Protein AF-A0A9J8CZW1-F1 (afdb_monomer)

Organism: NCBI:txid630221

Foldseek 3Di:
DDDDDPPQWAFLDPDDDPVTDIDGPPPPPVSNVVSVVSVVLVVVLCCVQPVPCQLPLVVLVVVVVCLVVPPDCPRPVNVVCVVVSPCSVVVVVVCCVADLDQPHPCCVPRPDHSVVSVVSSVVSVVVDDPLCSQLVSVCVVVVNPPPPPPVCSVVVVVVSVVVVD

Nearest PDB structures (foldseek):
  3v92-assembly1_B  TM=9.844E-01  e=1.460E-11  Homo sapiens
  7laf-assembly1_A  TM=9.854E-01  e=3.152E-10  Homo sapiens
  7laf-assembly1_B  TM=9.822E-01  e=3.532E-10  Homo sapiens
  8viy-assembly1_A  TM=9.813E-01  e=4.969E-10  Homo sapiens
  8ghb-assembly1_A  TM=9.556E-01  e=2.665E-08  Homo sapiens

Radius of gyration: 20.12 Å; Cα contacts (8 Å, |Δi|>4): 118; chains: 1; bounding box: 45×28×54 Å

Mean predicted aligned error: 4.44 Å

InterPro domains:
  IPR000907 Lipoxygenase [PTHR11771] (9-164)
  IPR013819 Lipoxygenase, C-terminal [PF00305] (18-163)
  IPR013819 Lipoxygenase, C-terminal [PR00087] (29-46)
  IPR013819 Lipoxygenase, C-terminal [PR00087] (47-64)
  IPR013819 Lipoxygenase, C-terminal [PR00087] (67-87)
  IPR013819 Lipoxygenase, C-terminal [PS51393] (1-165)
  IPR020834 Lipoxygenase, conserved site [PS00081] (74-84)
  IPR036226 Lipoxigenase, C-terminal domain superfamily [SSF48484] (8-164)

Sequence (165 aa):
MSCLPLLYLNQLSQTPGEMSPIFLPRDNKYDWMLAKMWVRSSDFLVHQLVTHLLKTHLLSEVFEMAMYRQLSAVHPVYKLLMPHVRFTIAINAKAREKLISKDGIFSQVSSINGAGMGKLIQNAMKTLTYESLCFPEDIKARGMEDVPKYYYRDDGKMVWKAIHW

Solvent-accessible surface area (backbone atoms only — not comparable to full-atom values): 9764 Å² total; per-residue (Å²): 136,85,88,68,85,90,71,70,65,47,60,88,51,92,65,78,50,92,94,31,57,74,43,33,84,84,49,59,73,65,60,35,49,52,54,50,51,51,53,51,54,53,49,48,52,47,41,53,48,40,60,43,42,41,67,43,54,52,49,46,31,52,53,44,53,50,42,70,74,72,40,54,86,82,37,67,66,36,61,65,47,50,78,80,41,68,62,41,61,60,53,50,53,49,35,53,64,51,31,73,21,89,88,7,58,50,41,74,72,47,99,51,52,67,69,52,51,52,49,51,43,56,56,50,56,76,71,62,49,74,60,68,70,37,68,71,55,37,40,51,77,70,70,50,77,80,56,80,92,47,58,71,58,57,54,47,51,53,54,51,48,72,74,68,113

pLDDT: mean 94.23, std 11.6, range [34.66, 98.81]

Structure (mmCIF, N/CA/C/O backbone):
data_AF-A0A9J8CZW1-F1
#
_entry.id   AF-A0A9J8CZW1-F1
#
loop_
_atom_site.group_PDB
_atom_site.id
_atom_site.type_symbol
_atom_site.label_atom_id
_atom_site.label_alt_id
_atom_site.label_comp_id
_atom_site.label_asym_id
_atom_site.label_entity_id
_atom_site.label_seq_id
_atom_site.pdbx_PDB_ins_code
_atom_site.Cartn_x
_atom_site.Cartn_y
_atom_site.Cartn_z
_atom_site.occupancy
_atom_site.B_iso_or_equiv
_atom_site.auth_seq_id
_atom_site.auth_comp_id
_atom_site.auth_asym_id
_atom_site.auth_atom_id
_atom_site.pdbx_PDB_model_num
ATOM 1 N N . MET A 1 1 ? -10.453 -12.483 -29.586 1.00 34.66 1 MET A N 1
ATOM 2 C CA . MET A 1 1 ? -9.234 -11.688 -29.327 1.00 34.66 1 MET A CA 1
ATOM 3 C C . MET A 1 1 ? -8.803 -11.944 -27.893 1.00 34.66 1 MET A C 1
ATOM 5 O O . MET A 1 1 ? -9.456 -11.481 -26.971 1.00 34.66 1 MET A O 1
ATOM 9 N N . SER A 1 2 ? -7.794 -12.788 -27.698 1.00 36.31 2 SER A N 1
ATOM 10 C CA . SER A 1 2 ? -7.275 -13.162 -26.381 1.00 36.31 2 SER A CA 1
ATOM 11 C C . SER A 1 2 ? -6.356 -12.062 -25.852 1.00 36.31 2 SER A C 1
ATOM 13 O O . SER A 1 2 ? -5.275 -11.851 -26.397 1.00 36.31 2 SER A O 1
ATOM 15 N N . CYS A 1 3 ? -6.784 -11.370 -24.798 1.00 40.03 3 CYS A N 1
ATOM 16 C CA . CYS A 1 3 ? -5.946 -10.444 -24.043 1.00 40.03 3 CYS A CA 1
ATOM 17 C C . CYS A 1 3 ? -4.908 -11.262 -23.249 1.00 40.03 3 CYS A C 1
ATOM 19 O O . CYS A 1 3 ? -5.210 -11.806 -22.187 1.00 40.03 3 CYS A O 1
ATOM 21 N N . LEU A 1 4 ? -3.713 -11.441 -23.817 1.00 38.22 4 LEU A N 1
ATOM 22 C CA . LEU A 1 4 ? -2.528 -11.917 -23.098 1.00 38.22 4 LEU A CA 1
ATOM 23 C C . LEU A 1 4 ? -1.902 -10.722 -22.354 1.00 38.22 4 LEU A C 1
ATOM 25 O O . LEU A 1 4 ? -1.927 -9.610 -22.886 1.00 38.22 4 LEU A O 1
ATOM 29 N N . PRO A 1 5 ? -1.356 -10.906 -21.138 1.00 49.12 5 PRO A N 1
ATOM 30 C CA . PRO A 1 5 ? -0.905 -9.787 -20.325 1.00 49.12 5 PRO A CA 1
ATOM 31 C C . PRO A 1 5 ? 0.281 -9.058 -20.969 1.00 49.12 5 PRO A C 1
ATOM 33 O O . PRO A 1 5 ? 1.279 -9.655 -21.372 1.00 49.12 5 PRO A O 1
ATOM 36 N N . LEU A 1 6 ? 0.119 -7.738 -21.035 1.00 49.56 6 LEU A N 1
ATOM 37 C CA . LEU A 1 6 ? 0.992 -6.704 -21.584 1.00 49.56 6 LEU A CA 1
ATOM 38 C C . LEU A 1 6 ? 2.381 -6.657 -20.915 1.00 49.56 6 LEU A C 1
ATOM 40 O O . LEU A 1 6 ? 2.655 -5.787 -20.099 1.00 49.56 6 LEU A O 1
ATOM 44 N N . LEU A 1 7 ? 3.293 -7.551 -21.288 1.00 57.47 7 LEU A N 1
ATOM 45 C CA . LEU A 1 7 ? 4.738 -7.379 -21.058 1.00 57.47 7 LEU A CA 1
ATOM 46 C C . LEU A 1 7 ? 5.465 -7.377 -22.405 1.00 57.47 7 LEU A C 1
ATOM 48 O O . LEU A 1 7 ? 6.389 -8.150 -22.645 1.00 57.47 7 LEU A O 1
ATOM 52 N N . TYR A 1 8 ? 4.995 -6.532 -23.321 1.00 69.50 8 TYR A N 1
ATOM 53 C CA . TYR A 1 8 ? 5.582 -6.425 -24.656 1.00 69.50 8 TYR A CA 1
ATOM 54 C C . TYR A 1 8 ? 6.784 -5.476 -24.703 1.00 69.50 8 TYR A C 1
ATOM 56 O O . TYR A 1 8 ? 7.586 -5.591 -25.625 1.00 69.50 8 TYR A O 1
ATOM 64 N N . LEU A 1 9 ? 6.932 -4.573 -23.724 1.00 89.38 9 LEU A N 1
ATOM 65 C CA . LEU A 1 9 ? 8.021 -3.598 -23.679 1.00 89.38 9 LEU A CA 1
ATOM 66 C C . LEU A 1 9 ? 8.292 -3.087 -22.255 1.00 89.38 9 LEU A C 1
ATOM 68 O O . LEU A 1 9 ? 7.362 -2.971 -21.462 1.00 89.38 9 LEU A O 1
ATOM 72 N N . ASN A 1 10 ? 9.544 -2.737 -21.955 1.00 90.38 10 ASN A N 1
ATOM 73 C CA . ASN A 1 10 ? 9.952 -2.079 -20.711 1.00 90.38 10 ASN A CA 1
ATOM 74 C C . ASN A 1 10 ? 10.815 -0.848 -21.024 1.00 90.38 10 ASN A C 1
ATOM 76 O O . ASN A 1 10 ? 11.878 -0.986 -21.620 1.00 90.38 10 ASN A O 1
ATOM 80 N N . GLN A 1 11 ? 10.404 0.338 -20.571 1.00 95.12 11 GLN A N 1
ATOM 81 C CA . GLN A 1 11 ? 11.242 1.543 -20.542 1.00 95.12 11 GLN A CA 1
ATOM 82 C C . GLN A 1 11 ? 11.560 1.868 -19.080 1.00 95.12 11 GLN A C 1
ATOM 84 O O . GLN A 1 11 ? 10.648 1.982 -18.262 1.00 95.12 11 GLN A O 1
ATOM 89 N N . LEU A 1 12 ? 12.844 1.973 -18.729 1.00 96.12 12 LEU A N 1
ATOM 90 C CA . LEU A 1 12 ? 13.271 2.045 -17.322 1.00 96.12 12 LEU A CA 1
ATOM 91 C C . LEU A 1 12 ? 13.294 3.471 -16.740 1.00 96.12 12 LEU A C 1
ATOM 93 O O . LEU A 1 12 ? 13.522 3.638 -15.544 1.00 96.12 12 LEU A O 1
ATOM 97 N N . SER A 1 13 ? 13.022 4.490 -17.558 1.00 96.75 13 SER A N 1
ATOM 98 C CA . SER A 1 13 ? 12.869 5.891 -17.151 1.00 96.75 13 SER A CA 1
ATOM 99 C C . SER A 1 13 ? 11.575 6.481 -17.710 1.00 96.75 13 SER A C 1
ATOM 101 O O . SER A 1 13 ? 11.077 6.046 -18.747 1.00 96.75 13 SER A O 1
ATOM 103 N N . GLN A 1 14 ? 11.037 7.502 -17.040 1.00 95.75 14 GLN A N 1
ATOM 104 C CA . GLN A 1 14 ? 9.873 8.252 -17.529 1.00 95.75 14 GLN A CA 1
ATOM 105 C C . GLN A 1 14 ? 10.219 9.148 -18.728 1.00 95.75 14 GLN A C 1
ATOM 107 O O . GLN A 1 14 ? 9.362 9.389 -19.573 1.00 95.75 14 GLN A O 1
ATOM 112 N N . THR A 1 15 ? 11.466 9.620 -18.823 1.00 96.88 15 THR A N 1
ATOM 113 C CA . THR A 1 15 ? 11.918 10.478 -19.925 1.00 96.88 15 THR A CA 1
ATOM 114 C C . THR A 1 15 ? 12.550 9.617 -21.022 1.00 96.88 15 THR A C 1
ATOM 116 O O . THR A 1 15 ? 13.595 9.011 -20.765 1.00 96.88 15 THR A O 1
ATOM 119 N N . PRO A 1 16 ? 11.952 9.540 -22.226 1.00 95.56 16 PRO A N 1
ATOM 120 C CA . PRO A 1 16 ? 12.524 8.787 -23.337 1.00 95.56 16 PRO A CA 1
ATOM 121 C C . PRO A 1 16 ? 13.803 9.458 -23.855 1.00 95.56 16 PRO A C 1
ATOM 123 O O . PRO A 1 16 ? 13.972 10.673 -23.750 1.00 95.56 16 PRO A O 1
ATOM 126 N N . GLY A 1 17 ? 14.698 8.669 -24.444 1.00 93.94 17 GLY A N 1
ATOM 127 C CA . GLY A 1 17 ? 15.933 9.161 -25.053 1.00 93.94 17 GLY A CA 1
ATOM 128 C C . GLY A 1 17 ? 16.943 8.041 -25.272 1.00 93.94 17 GLY A C 1
ATOM 129 O O . GLY A 1 17 ? 16.707 6.905 -24.866 1.00 93.94 17 GLY A O 1
ATOM 130 N N . GLU A 1 18 ? 18.087 8.367 -25.874 1.00 93.56 18 GLU A N 1
ATOM 131 C CA . GLU A 1 18 ? 19.145 7.388 -26.182 1.00 93.56 18 GLU A CA 1
ATOM 132 C C . GLU A 1 18 ? 19.632 6.625 -24.937 1.00 93.56 18 GLU A C 1
ATOM 134 O O . GLU A 1 18 ? 19.910 5.432 -25.005 1.00 93.56 18 GLU A O 1
ATOM 139 N N . MET A 1 19 ? 19.641 7.286 -23.774 1.00 94.62 19 MET A N 1
ATOM 140 C CA . MET A 1 19 ? 20.028 6.695 -22.484 1.00 94.62 19 MET A CA 1
ATOM 141 C C . MET A 1 19 ? 18.896 5.924 -21.775 1.00 94.62 19 MET A C 1
ATOM 143 O O . MET A 1 19 ? 19.106 5.391 -20.688 1.00 94.62 19 MET A O 1
ATOM 147 N N . SER A 1 20 ? 17.693 5.872 -22.352 1.00 95.88 20 SER A N 1
ATOM 148 C CA . SER A 1 20 ? 16.544 5.124 -21.826 1.00 95.88 20 SER A CA 1
ATOM 149 C C . SER A 1 20 ? 15.891 4.302 -22.944 1.00 95.88 20 SER A C 1
ATOM 151 O O . SER A 1 20 ? 14.754 4.597 -23.337 1.00 95.88 20 SER A O 1
ATOM 153 N N . PRO A 1 21 ? 16.585 3.272 -23.461 1.00 95.38 21 PRO A N 1
ATOM 154 C CA . PRO A 1 21 ? 16.042 2.422 -24.508 1.00 95.38 21 PRO A CA 1
ATOM 155 C C . PRO A 1 21 ? 14.790 1.672 -24.037 1.00 95.38 21 PRO A C 1
ATOM 157 O O . PRO A 1 21 ? 14.574 1.433 -22.843 1.00 95.38 21 PRO A O 1
ATOM 160 N N . ILE A 1 22 ? 13.968 1.282 -25.009 1.00 96.19 22 ILE A N 1
ATOM 161 C CA . ILE A 1 22 ? 12.825 0.398 -24.798 1.00 96.19 22 ILE A CA 1
ATOM 162 C C . ILE A 1 22 ? 13.307 -1.038 -24.991 1.00 96.19 22 ILE A C 1
ATOM 164 O O . ILE A 1 22 ? 13.646 -1.431 -26.104 1.00 96.19 22 ILE A O 1
ATOM 168 N N . PHE A 1 23 ? 13.303 -1.815 -23.912 1.00 96.00 23 PHE A N 1
ATOM 169 C CA . PHE A 1 23 ? 13.667 -3.227 -23.926 1.00 96.00 23 PHE A CA 1
ATOM 170 C C . PHE A 1 23 ? 12.476 -4.086 -24.345 1.00 96.00 23 PHE A C 1
ATOM 172 O O . PHE A 1 23 ? 11.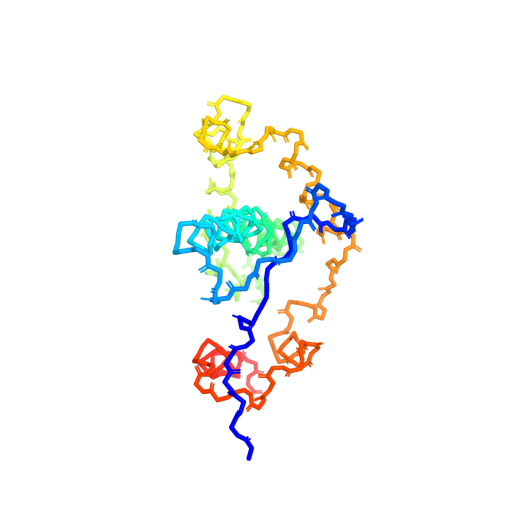361 -3.903 -23.847 1.00 96.00 23 PHE A O 1
ATOM 179 N N . LEU A 1 24 ? 12.719 -5.058 -25.217 1.00 95.62 24 LEU A N 1
ATOM 180 C CA . LEU A 1 24 ? 11.726 -5.966 -25.777 1.00 95.62 24 LEU A CA 1
ATOM 181 C C . LEU A 1 24 ? 12.069 -7.429 -25.446 1.00 95.62 24 LEU A C 1
ATOM 183 O O . LEU A 1 24 ? 13.241 -7.783 -25.327 1.00 95.62 24 LEU A O 1
ATOM 187 N N . PRO A 1 25 ? 11.075 -8.339 -25.398 1.00 95.12 25 PRO A N 1
ATOM 188 C CA . PRO A 1 25 ? 11.320 -9.769 -25.178 1.00 95.12 25 PRO A CA 1
ATOM 189 C C . PRO A 1 25 ? 12.245 -10.444 -26.202 1.00 95.12 25 PRO A C 1
ATOM 191 O O . PRO A 1 25 ? 12.742 -11.536 -25.939 1.00 95.12 25 PRO A O 1
ATOM 194 N N . ARG A 1 26 ? 12.424 -9.822 -27.374 1.00 93.81 26 ARG A N 1
ATOM 195 C CA . ARG A 1 26 ? 13.270 -10.304 -28.476 1.00 93.81 26 ARG A CA 1
ATOM 196 C C . ARG A 1 26 ? 14.728 -9.841 -28.392 1.00 93.81 26 ARG A C 1
ATOM 198 O O . ARG A 1 26 ? 15.526 -10.279 -29.215 1.00 93.81 26 ARG A O 1
ATOM 205 N N . ASP A 1 27 ? 15.048 -8.943 -27.464 1.00 95.00 27 ASP A N 1
ATOM 206 C CA . ASP A 1 27 ? 16.412 -8.452 -27.278 1.00 95.00 27 ASP A CA 1
ATOM 207 C C . ASP A 1 27 ? 17.299 -9.548 -26.669 1.00 95.00 27 ASP A C 1
ATOM 209 O O . ASP A 1 27 ? 16.855 -10.672 -26.403 1.00 95.00 27 ASP A O 1
ATOM 213 N N . ASN A 1 28 ? 18.577 -9.232 -26.436 1.00 96.94 28 ASN A N 1
ATOM 214 C CA . ASN A 1 28 ? 19.482 -10.153 -25.764 1.00 96.94 28 ASN A CA 1
ATOM 215 C C . ASN A 1 28 ? 18.854 -10.671 -24.456 1.00 96.94 28 ASN A C 1
ATOM 217 O O . ASN A 1 28 ? 18.275 -9.914 -23.673 1.00 96.94 28 ASN A O 1
ATOM 221 N N . LYS A 1 29 ? 19.006 -11.979 -24.205 1.00 96.44 29 LYS A N 1
ATOM 222 C CA . LYS A 1 29 ? 18.454 -12.665 -23.028 1.00 96.44 29 LYS A CA 1
ATOM 223 C C . LYS A 1 29 ? 18.721 -11.907 -21.724 1.00 96.44 29 LYS A C 1
ATOM 225 O O . LYS A 1 29 ? 17.828 -11.829 -20.880 1.00 96.44 29 LYS A O 1
ATOM 230 N N . TYR A 1 30 ? 19.936 -11.393 -21.543 1.00 97.56 30 TYR A N 1
ATOM 231 C CA . TYR A 1 30 ? 20.340 -10.716 -20.316 1.00 97.56 30 TYR A CA 1
ATOM 232 C C . TYR A 1 30 ? 19.824 -9.280 -20.236 1.00 97.56 30 TYR A C 1
ATOM 234 O O . TYR A 1 30 ? 19.416 -8.874 -19.150 1.00 97.56 30 TYR A O 1
ATOM 242 N N . ASP A 1 31 ? 19.722 -8.568 -21.360 1.00 96.50 31 ASP A N 1
ATOM 243 C CA . ASP A 1 31 ? 19.127 -7.226 -21.407 1.00 96.50 31 ASP A CA 1
ATOM 244 C C . ASP A 1 31 ? 17.647 -7.279 -21.012 1.00 96.50 31 ASP A C 1
ATOM 246 O O . ASP A 1 31 ? 17.202 -6.567 -20.108 1.00 96.50 31 ASP A O 1
ATOM 250 N N . TRP A 1 32 ? 16.888 -8.210 -21.601 1.00 96.19 32 TRP A N 1
ATOM 251 C CA . TRP A 1 32 ? 15.480 -8.400 -21.249 1.00 96.19 32 TRP A CA 1
ATOM 252 C C . TRP A 1 32 ? 15.293 -8.871 -19.802 1.00 96.19 32 TRP A C 1
ATOM 254 O O . TRP A 1 32 ? 14.364 -8.449 -19.104 1.00 96.19 32 TRP A O 1
ATOM 264 N N . MET A 1 33 ? 16.168 -9.760 -19.324 1.00 96.81 33 MET A N 1
ATOM 265 C CA . MET A 1 33 ? 16.129 -10.224 -17.939 1.00 96.81 33 MET A CA 1
ATOM 266 C C . MET A 1 33 ? 16.384 -9.074 -16.961 1.00 96.81 33 MET A C 1
ATOM 268 O O . MET A 1 33 ? 15.604 -8.904 -16.023 1.00 96.81 33 MET A O 1
ATOM 272 N N . LEU A 1 34 ? 17.413 -8.264 -17.207 1.00 97.25 34 LEU A N 1
ATOM 273 C CA . LEU A 1 34 ? 17.759 -7.121 -16.372 1.00 97.25 34 LEU A CA 1
ATOM 274 C C . LEU A 1 34 ? 16.643 -6.070 -16.370 1.00 97.25 34 LEU A C 1
ATOM 276 O O . LEU A 1 34 ? 16.253 -5.604 -15.300 1.00 97.25 34 LEU A O 1
ATOM 280 N N . ALA A 1 35 ? 16.057 -5.760 -17.530 1.00 96.94 35 ALA A N 1
ATOM 281 C CA . ALA A 1 35 ? 14.930 -4.832 -17.622 1.00 96.94 35 ALA A CA 1
ATOM 282 C C . ALA A 1 35 ? 13.742 -5.280 -16.754 1.00 96.94 35 ALA A C 1
ATOM 284 O O . ALA A 1 35 ? 13.183 -4.488 -15.993 1.00 96.94 35 ALA A O 1
ATOM 285 N N . LYS A 1 36 ? 13.394 -6.573 -16.781 1.00 96.75 36 LYS A N 1
ATOM 286 C CA . LYS A 1 36 ? 12.353 -7.123 -15.899 1.00 96.75 36 LYS A CA 1
ATOM 287 C C . LYS A 1 36 ? 12.737 -7.054 -14.421 1.00 96.75 36 LYS A C 1
ATOM 289 O O . LYS A 1 36 ? 11.872 -6.763 -13.599 1.00 96.75 36 LYS A O 1
ATOM 294 N N . MET A 1 37 ? 13.997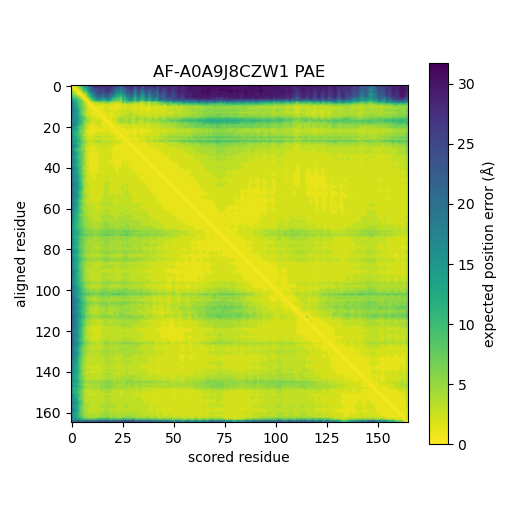 -7.313 -14.064 1.00 97.62 37 MET A N 1
ATOM 295 C CA . MET A 1 37 ? 14.463 -7.207 -12.673 1.00 97.62 37 MET A CA 1
ATOM 296 C C . MET A 1 37 ? 14.305 -5.782 -12.134 1.00 97.62 37 MET A C 1
ATOM 298 O O . MET A 1 37 ? 13.852 -5.614 -11.003 1.00 97.62 37 MET A O 1
ATOM 302 N N . TRP A 1 38 ? 14.578 -4.764 -12.952 1.00 97.44 38 TRP A N 1
ATOM 303 C CA . TRP A 1 38 ? 14.322 -3.368 -12.592 1.00 97.44 38 TRP A CA 1
ATOM 304 C C . TRP A 1 38 ? 12.837 -3.078 -12.368 1.00 97.44 38 TRP A C 1
ATOM 306 O O . TRP A 1 38 ? 12.488 -2.473 -11.357 1.00 97.44 38 TRP A O 1
ATOM 316 N N . VAL A 1 39 ? 11.948 -3.574 -13.235 1.00 97.25 39 VAL A N 1
ATOM 317 C CA . VAL A 1 39 ? 10.493 -3.448 -13.029 1.00 97.25 39 VAL A CA 1
ATOM 318 C C . VAL A 1 39 ? 10.061 -4.114 -11.718 1.00 97.25 39 VAL A C 1
ATOM 320 O O . VAL A 1 39 ? 9.296 -3.526 -10.956 1.00 97.25 39 VAL A O 1
ATOM 323 N N . ARG A 1 40 ? 10.582 -5.309 -11.403 1.00 97.62 40 ARG A N 1
ATOM 324 C CA . ARG A 1 40 ? 10.290 -6.001 -10.133 1.00 97.62 40 ARG A CA 1
ATOM 325 C C . ARG A 1 40 ? 10.845 -5.261 -8.913 1.00 97.62 40 ARG A C 1
ATOM 327 O O . ARG A 1 40 ? 10.183 -5.243 -7.881 1.00 97.62 40 ARG A O 1
ATOM 334 N N . SER A 1 41 ? 12.020 -4.644 -9.026 1.00 97.56 41 SER A N 1
ATOM 335 C CA . SER A 1 41 ? 12.606 -3.808 -7.970 1.00 97.56 41 SER A CA 1
ATOM 336 C C . SER A 1 41 ? 11.730 -2.582 -7.678 1.00 97.56 41 SER A C 1
ATOM 338 O O . SER A 1 41 ? 11.405 -2.304 -6.525 1.00 97.56 41 SER A O 1
ATOM 340 N N . SER A 1 42 ? 11.251 -1.902 -8.723 1.00 97.50 42 SER A N 1
ATOM 341 C CA . SER A 1 42 ? 10.325 -0.771 -8.590 1.00 97.50 42 SER A CA 1
ATOM 342 C C . SER A 1 42 ? 8.974 -1.183 -7.994 1.00 97.50 42 SER A C 1
ATOM 344 O O . SER A 1 42 ? 8.475 -0.516 -7.088 1.00 97.50 42 SER A O 1
ATOM 346 N N . ASP A 1 43 ? 8.403 -2.304 -8.450 1.00 98.25 43 ASP A N 1
ATOM 347 C CA . ASP A 1 43 ? 7.170 -2.878 -7.890 1.00 98.25 43 ASP A CA 1
ATOM 348 C C . ASP A 1 43 ? 7.326 -3.199 -6.398 1.00 98.25 43 ASP A C 1
ATOM 350 O O . ASP A 1 43 ? 6.448 -2.876 -5.604 1.00 98.25 43 ASP A O 1
ATOM 354 N N . PHE A 1 44 ? 8.474 -3.746 -5.986 1.00 97.94 44 PHE A N 1
ATOM 355 C CA . PHE A 1 44 ? 8.762 -4.021 -4.578 1.00 97.94 44 PHE A CA 1
ATOM 356 C C . PHE A 1 44 ? 8.721 -2.754 -3.711 1.00 97.94 44 PHE A C 1
ATOM 358 O O . PHE A 1 44 ? 8.133 -2.777 -2.628 1.00 97.94 44 PHE A O 1
ATOM 365 N N . LEU A 1 45 ? 9.293 -1.640 -4.179 1.00 98.00 45 LEU A N 1
ATOM 366 C CA . LEU A 1 45 ? 9.271 -0.375 -3.437 1.00 98.00 45 LEU A CA 1
ATOM 367 C C . LEU A 1 45 ? 7.847 0.165 -3.265 1.00 98.00 45 LEU A C 1
ATOM 369 O O . LEU A 1 45 ? 7.462 0.545 -2.156 1.00 98.00 45 LEU A O 1
ATOM 373 N N . VAL A 1 46 ? 7.051 0.165 -4.339 1.00 98.31 46 VAL A N 1
ATOM 374 C CA . VAL A 1 46 ? 5.645 0.601 -4.293 1.00 98.31 46 VAL A CA 1
ATOM 375 C C . VAL A 1 46 ? 4.827 -0.331 -3.403 1.00 98.31 46 VAL A C 1
ATOM 377 O O . VAL A 1 46 ? 4.079 0.140 -2.546 1.00 98.31 46 VAL A O 1
ATOM 380 N N . HIS A 1 47 ? 5.011 -1.642 -3.542 1.00 98.50 47 HIS A N 1
ATOM 381 C CA . HIS A 1 47 ? 4.348 -2.637 -2.714 1.00 98.50 47 HIS A CA 1
ATOM 382 C C . HIS A 1 47 ? 4.624 -2.397 -1.228 1.00 98.50 47 HIS A C 1
ATOM 384 O O . HIS A 1 47 ? 3.685 -2.262 -0.451 1.00 98.50 47 HIS A O 1
ATOM 390 N N . GLN A 1 48 ? 5.894 -2.322 -0.820 1.00 98.19 48 GLN A N 1
ATOM 391 C CA . GLN A 1 48 ? 6.245 -2.234 0.598 1.00 98.19 48 GLN A CA 1
ATOM 392 C C . GLN A 1 48 ? 5.804 -0.913 1.231 1.00 98.19 48 GLN A C 1
ATOM 394 O O . GLN A 1 48 ? 5.263 -0.915 2.335 1.00 98.19 48 GLN A O 1
ATOM 399 N N . LEU A 1 49 ? 6.009 0.212 0.544 1.00 98.06 49 LEU A N 1
ATOM 400 C CA . LEU A 1 49 ? 5.811 1.532 1.145 1.00 98.06 49 LEU A CA 1
ATOM 401 C C . LEU A 1 49 ? 4.403 2.088 0.931 1.00 98.06 49 LEU A C 1
ATOM 403 O O . LEU A 1 49 ? 3.880 2.775 1.807 1.00 98.06 49 LEU A O 1
ATOM 407 N N . VAL A 1 50 ? 3.778 1.798 -0.211 1.00 98.44 50 VAL A N 1
ATOM 408 C CA . VAL A 1 50 ? 2.459 2.338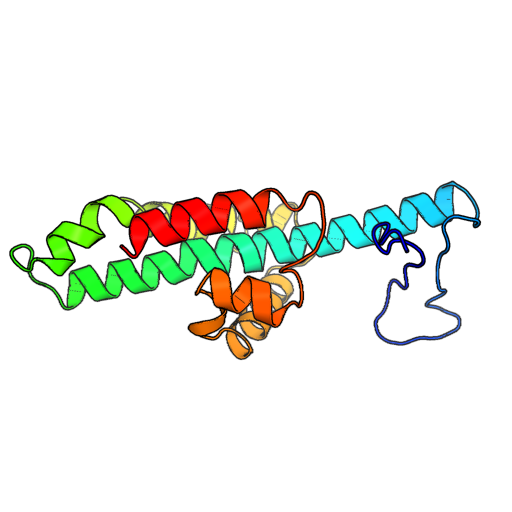 -0.560 1.00 98.44 50 VAL A CA 1
ATOM 409 C C . VAL A 1 50 ? 1.372 1.302 -0.315 1.00 98.44 50 VAL A C 1
ATOM 411 O O . VAL A 1 50 ? 0.482 1.539 0.496 1.00 98.44 50 VAL A O 1
ATOM 414 N N . THR A 1 51 ? 1.432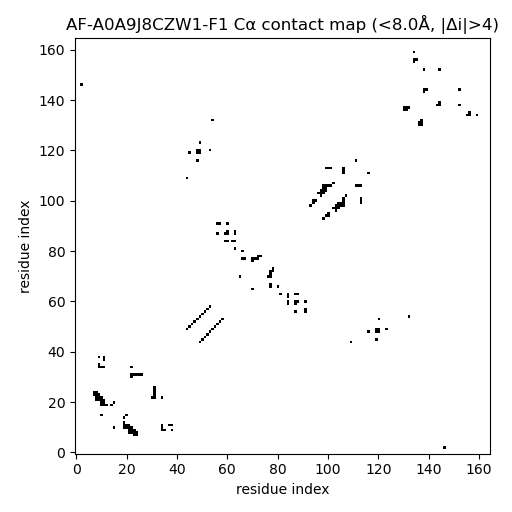 0.156 -0.993 1.00 98.50 51 THR A N 1
ATOM 415 C CA . THR A 1 51 ? 0.361 -0.853 -0.928 1.00 98.50 51 THR A CA 1
ATOM 416 C C . THR A 1 51 ? 0.251 -1.485 0.457 1.00 98.50 51 THR A C 1
ATOM 418 O O . THR A 1 51 ? -0.852 -1.668 0.958 1.00 98.50 51 THR A O 1
ATOM 421 N N . HIS A 1 52 ? 1.386 -1.791 1.080 1.00 98.62 52 HIS A N 1
ATOM 422 C CA . HIS A 1 52 ? 1.470 -2.426 2.388 1.00 98.62 52 HIS A CA 1
ATOM 423 C C . HIS A 1 52 ? 1.500 -1.375 3.504 1.00 98.62 52 HIS A C 1
ATOM 425 O O . HIS A 1 52 ? 0.498 -1.165 4.179 1.00 98.62 52 HIS A O 1
ATOM 431 N N . LEU A 1 53 ? 2.609 -0.650 3.685 1.00 98.44 53 LEU A N 1
ATOM 432 C CA . LEU A 1 53 ? 2.749 0.261 4.824 1.00 98.44 53 LEU A CA 1
ATOM 433 C C . LEU A 1 53 ? 1.676 1.362 4.847 1.00 98.44 53 LEU A C 1
ATOM 435 O O . LEU A 1 53 ? 0.975 1.515 5.844 1.00 98.44 53 LEU A O 1
ATOM 439 N N . LEU A 1 54 ? 1.535 2.146 3.776 1.00 98.56 54 LEU A N 1
ATOM 440 C CA . LEU A 1 54 ? 0.597 3.267 3.791 1.00 98.56 54 LEU A CA 1
ATOM 441 C C . LEU A 1 54 ? -0.867 2.802 3.788 1.00 98.56 54 LEU A C 1
ATOM 443 O O . LEU A 1 54 ? -1.625 3.164 4.687 1.00 98.56 54 LEU A O 1
ATOM 447 N N . LYS A 1 55 ? -1.268 2.031 2.769 1.00 98.44 55 LYS A N 1
ATOM 448 C CA . LYS A 1 55 ? -2.681 1.730 2.503 1.00 98.44 55 LYS A CA 1
ATOM 449 C C . LYS A 1 55 ? -3.307 0.729 3.475 1.00 98.44 55 LYS A C 1
ATOM 451 O O . LYS A 1 55 ? -4.529 0.728 3.588 1.00 98.44 55 LYS A O 1
ATOM 456 N N . THR A 1 56 ? -2.522 -0.083 4.189 1.00 98.62 56 THR A N 1
ATOM 457 C CA . THR A 1 56 ? -3.065 -0.974 5.229 1.00 98.62 56 THR A CA 1
ATOM 458 C C . THR A 1 56 ? -2.672 -0.506 6.623 1.00 98.62 56 THR A C 1
ATOM 460 O O . THR A 1 56 ? -3.545 -0.087 7.380 1.00 98.62 56 THR A O 1
ATOM 463 N N . HIS A 1 57 ? -1.382 -0.506 6.962 1.00 98.75 57 HIS A N 1
ATOM 464 C CA . HIS A 1 57 ? -0.920 -0.239 8.325 1.00 98.75 57 HIS A CA 1
ATOM 465 C C . HIS A 1 57 ? -1.270 1.170 8.806 1.00 98.75 57 HIS A C 1
ATOM 467 O O . HIS A 1 57 ? -1.945 1.321 9.826 1.00 98.75 57 HIS A O 1
ATOM 473 N N . LEU A 1 58 ? -0.811 2.204 8.097 1.00 98.62 58 LEU A N 1
ATOM 474 C CA . LEU A 1 58 ? -0.957 3.585 8.563 1.00 98.62 58 LEU A CA 1
ATOM 475 C C . LEU A 1 58 ? -2.418 4.047 8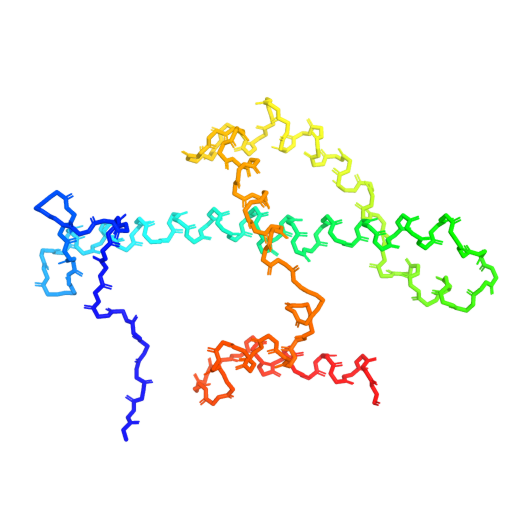.530 1.00 98.62 58 LEU A C 1
ATOM 477 O O . LEU A 1 58 ? -2.866 4.700 9.469 1.00 98.62 58 LEU A O 1
ATOM 481 N N . LEU A 1 59 ? -3.186 3.674 7.502 1.00 98.44 59 LEU A N 1
ATOM 482 C CA . LEU A 1 59 ? -4.616 3.999 7.453 1.00 98.44 59 LEU A CA 1
ATOM 483 C C . LEU A 1 59 ? -5.427 3.265 8.528 1.00 98.44 59 LEU A C 1
ATOM 485 O O . LEU A 1 59 ? -6.281 3.884 9.160 1.00 98.44 59 LEU A O 1
ATOM 489 N N . SER A 1 60 ? -5.134 1.990 8.801 1.00 98.75 60 SER A N 1
ATOM 490 C CA . SER A 1 60 ? -5.809 1.260 9.887 1.00 98.75 60 SER A CA 1
ATOM 491 C C . SER A 1 60 ? -5.522 1.885 11.255 1.00 98.75 60 SER A C 1
ATOM 493 O O . SER A 1 60 ? -6.421 1.974 12.086 1.00 98.75 60 SER A O 1
ATOM 495 N N . GLU A 1 61 ? -4.304 2.391 11.477 1.00 98.81 61 GLU A N 1
ATOM 496 C CA . GLU A 1 61 ? -3.950 3.125 12.699 1.00 98.81 61 GLU A CA 1
ATOM 497 C C . GLU A 1 61 ? -4.716 4.449 12.824 1.00 98.81 61 GLU A C 1
ATOM 499 O O . GLU A 1 61 ? -5.130 4.808 13.925 1.00 98.81 61 GLU A O 1
ATOM 504 N N . VAL A 1 62 ? -4.977 5.156 11.716 1.00 98.62 62 VAL A N 1
ATOM 505 C CA . VAL A 1 62 ? -5.842 6.351 11.728 1.00 98.62 62 VAL A CA 1
ATOM 506 C C . VAL A 1 62 ? -7.255 5.995 12.199 1.00 98.62 62 VAL A C 1
ATOM 508 O O . VAL A 1 62 ? -7.793 6.680 13.073 1.00 98.62 62 VAL A O 1
ATOM 511 N N . PHE A 1 63 ? -7.843 4.913 11.675 1.00 98.62 63 PHE A N 1
ATOM 512 C CA . PHE A 1 63 ? -9.166 4.450 12.108 1.00 98.62 63 PHE A CA 1
ATOM 513 C C . PHE A 1 63 ? -9.174 4.004 13.575 1.00 98.62 63 PHE A C 1
ATOM 515 O O . PHE A 1 63 ? -10.079 4.385 14.318 1.00 98.62 63 PHE A O 1
ATOM 522 N N . GLU A 1 64 ? -8.156 3.261 14.019 1.00 98.62 64 GLU A N 1
ATOM 523 C CA . GLU A 1 64 ? -8.010 2.832 15.416 1.00 98.62 64 GLU A CA 1
ATOM 524 C C . GLU A 1 64 ? -7.922 4.035 16.369 1.00 98.62 64 GLU A C 1
ATOM 526 O O . GLU A 1 64 ? -8.645 4.103 17.365 1.00 98.62 64 GLU A O 1
ATOM 531 N N . MET A 1 65 ? -7.087 5.025 16.042 1.00 98.69 65 MET A N 1
ATOM 532 C CA . MET A 1 65 ? -6.920 6.239 16.843 1.00 98.69 65 MET A CA 1
ATOM 533 C C . MET A 1 65 ? -8.209 7.061 16.917 1.00 98.69 65 MET A C 1
ATOM 535 O O . MET A 1 65 ? -8.564 7.549 17.993 1.00 98.69 65 MET A O 1
ATOM 539 N N . ALA A 1 66 ? -8.925 7.217 15.801 1.00 98.75 66 ALA A N 1
ATOM 540 C CA . ALA A 1 66 ? -10.213 7.906 15.782 1.00 98.75 66 ALA A CA 1
ATOM 541 C C . ALA A 1 66 ? -11.253 7.165 16.638 1.00 98.75 66 ALA A C 1
ATOM 543 O O . ALA A 1 66 ? -11.912 7.787 17.473 1.00 98.75 66 ALA A O 1
ATOM 544 N N . MET A 1 67 ? -11.340 5.839 16.494 1.00 98.62 67 MET A N 1
ATOM 545 C CA . MET A 1 67 ? -12.232 4.985 17.278 1.00 98.62 67 MET A CA 1
ATOM 546 C C . MET A 1 67 ? -11.970 5.136 18.783 1.00 98.62 67 MET A C 1
ATOM 548 O O . MET A 1 67 ? -12.902 5.450 19.519 1.00 98.62 67 MET A O 1
ATOM 552 N N . TYR A 1 68 ? -10.723 4.985 19.248 1.00 98.50 68 TYR A N 1
ATOM 553 C CA . TYR A 1 68 ? -10.392 5.110 20.676 1.00 98.50 68 TYR A CA 1
ATOM 554 C C . TYR A 1 68 ? -10.662 6.502 21.250 1.00 98.50 68 TYR A C 1
ATOM 556 O O . TYR A 1 68 ? -11.004 6.628 22.423 1.00 98.50 68 TYR A O 1
ATOM 564 N N . ARG A 1 69 ? -10.469 7.557 20.452 1.00 98.62 69 ARG A N 1
ATOM 565 C CA . ARG A 1 69 ? -10.584 8.941 20.930 1.00 98.62 69 ARG A CA 1
ATOM 566 C C . ARG A 1 69 ?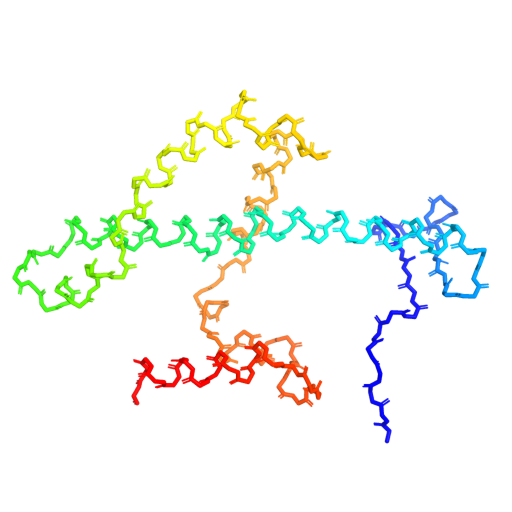 -12.013 9.468 20.922 1.00 98.62 69 ARG A C 1
ATOM 568 O O . ARG A 1 69 ? -12.285 10.404 21.664 1.00 98.62 69 ARG A O 1
ATOM 575 N N . GLN A 1 70 ? -12.875 8.944 20.052 1.00 98.75 70 GLN A N 1
ATOM 576 C CA . GLN A 1 70 ? -14.194 9.529 19.785 1.00 98.75 70 GLN A CA 1
ATOM 577 C C . GLN A 1 70 ? -15.364 8.603 20.131 1.00 98.75 70 GLN A C 1
ATOM 579 O O . GLN A 1 70 ? -16.490 9.079 20.244 1.00 98.75 70 GLN A O 1
ATOM 584 N N . LEU A 1 71 ? -15.133 7.301 20.320 1.00 98.62 71 LEU A N 1
ATOM 585 C CA . LEU A 1 71 ? -16.190 6.337 20.619 1.00 98.62 71 LEU A CA 1
ATOM 586 C C . LEU A 1 71 ? -15.968 5.713 21.997 1.00 98.62 71 LEU A C 1
ATOM 588 O O . LEU A 1 71 ? -14.911 5.157 22.285 1.00 98.62 71 LEU A O 1
ATOM 592 N N . SER A 1 72 ? -16.987 5.774 22.854 1.00 98.38 72 SER A N 1
ATOM 593 C CA . SER A 1 72 ? -16.955 5.090 24.149 1.00 98.38 72 SER A CA 1
ATOM 594 C C . SER A 1 72 ? -17.005 3.568 23.970 1.00 98.38 72 SER A C 1
ATOM 596 O O . SER A 1 72 ? -17.574 3.060 23.004 1.00 98.38 72 SER A O 1
ATOM 598 N N . ALA A 1 73 ? -16.487 2.810 24.942 1.00 98.19 73 ALA A N 1
ATOM 599 C CA . ALA A 1 73 ? -16.447 1.342 24.874 1.00 98.19 73 ALA A CA 1
ATOM 600 C C . ALA A 1 73 ? -17.837 0.662 24.803 1.00 98.19 73 ALA A C 1
ATOM 602 O O . ALA A 1 73 ? -17.965 -0.519 24.451 1.00 98.19 73 ALA A O 1
ATOM 603 N N . VAL A 1 74 ? -18.897 1.396 25.156 1.00 98.50 74 VAL A N 1
ATOM 604 C CA . VAL A 1 74 ? -20.289 0.941 25.036 1.00 98.50 74 VAL A CA 1
ATOM 605 C C . VAL A 1 74 ? -20.880 1.208 23.651 1.00 98.50 74 VAL A C 1
ATOM 607 O O . VAL A 1 74 ? -21.852 0.550 23.291 1.00 98.50 74 VAL A O 1
ATOM 610 N N . HIS A 1 75 ? -20.291 2.112 22.862 1.00 98.69 75 HIS A N 1
ATOM 611 C CA . HIS A 1 75 ? -20.786 2.469 21.537 1.00 98.69 75 HIS A CA 1
ATOM 612 C C . HIS A 1 75 ? -20.753 1.251 20.592 1.00 98.69 75 HIS A C 1
ATOM 614 O O . HIS A 1 75 ? -19.731 0.561 20.520 1.00 98.69 75 HIS A O 1
ATOM 620 N N . PRO A 1 76 ? -21.821 0.974 19.821 1.00 98.56 76 PRO A N 1
ATOM 621 C CA . PRO A 1 76 ? -21.887 -0.216 18.968 1.00 98.56 76 PRO A CA 1
ATOM 622 C C . PRO A 1 76 ? -20.772 -0.256 17.912 1.00 98.56 76 PRO A C 1
ATOM 624 O O . PRO A 1 76 ? -20.153 -1.298 17.721 1.00 98.56 76 PRO A O 1
ATOM 627 N N . VAL A 1 77 ? -20.436 0.885 17.297 1.00 98.50 77 VAL A N 1
ATOM 628 C CA . VAL A 1 77 ? -19.327 0.972 16.322 1.00 98.50 77 VAL A CA 1
ATOM 629 C C . VAL A 1 77 ? -17.969 0.667 16.964 1.00 98.50 77 VAL A C 1
ATOM 631 O O . VAL A 1 77 ? -17.137 0.029 16.331 1.00 98.50 77 VAL A O 1
ATOM 634 N N . TYR A 1 78 ? -17.750 1.041 18.232 1.00 98.69 78 TYR A N 1
ATOM 635 C CA . TYR A 1 78 ? -16.527 0.655 18.944 1.00 98.69 78 TYR A CA 1
ATOM 636 C C . TYR A 1 78 ? -16.451 -0.870 19.057 1.00 98.69 78 TYR A C 1
ATOM 638 O O . TYR A 1 78 ? -15.466 -1.478 18.655 1.00 98.69 78 TYR A O 1
ATOM 646 N N . LYS A 1 79 ? -17.527 -1.510 19.533 1.00 98.56 79 LYS A N 1
ATOM 647 C CA . LYS A 1 79 ? -17.587 -2.973 19.684 1.00 98.56 79 LYS A CA 1
ATOM 648 C C . LYS A 1 79 ? -17.374 -3.707 18.357 1.00 98.56 79 LYS A C 1
ATOM 650 O O . LYS A 1 79 ? -16.699 -4.731 18.349 1.00 98.56 79 LYS A O 1
ATOM 655 N N . LEU A 1 80 ? -17.924 -3.168 17.267 1.00 98.44 80 LEU A N 1
ATOM 656 C CA . LEU A 1 80 ? -17.751 -3.703 15.920 1.00 98.44 80 LEU A CA 1
ATOM 657 C C . LEU A 1 80 ? -16.297 -3.601 15.443 1.00 98.44 80 LEU A C 1
ATOM 659 O O . LEU A 1 80 ? -15.752 -4.588 14.970 1.00 98.44 80 LEU A O 1
ATOM 663 N N . LEU A 1 81 ? -15.664 -2.431 15.567 1.00 98.44 81 LEU A N 1
ATOM 664 C CA . LEU A 1 81 ? -14.344 -2.170 14.981 1.00 98.44 81 LEU A CA 1
ATOM 665 C C . LEU A 1 81 ? -13.177 -2.727 15.804 1.00 98.44 81 LEU A C 1
ATOM 667 O O . LEU A 1 81 ? -12.162 -3.117 15.230 1.00 98.44 81 LEU A O 1
ATOM 671 N N . MET A 1 82 ? -13.313 -2.807 17.128 1.00 98.00 82 MET A N 1
ATOM 672 C CA . MET A 1 82 ? -12.265 -3.279 18.042 1.00 98.00 82 MET A CA 1
ATOM 673 C C . MET A 1 82 ? -11.537 -4.568 17.617 1.00 98.00 82 MET A C 1
ATOM 675 O O . MET A 1 82 ? -10.302 -4.573 17.638 1.00 98.00 82 MET A O 1
ATOM 679 N N . PRO A 1 83 ? -12.220 -5.665 17.231 1.00 98.19 83 PRO A N 1
ATOM 680 C CA . PRO A 1 83 ? -11.526 -6.876 16.793 1.00 98.19 83 PRO A CA 1
ATOM 681 C C . PRO A 1 83 ? -10.716 -6.689 15.499 1.00 98.19 83 PRO A C 1
ATOM 683 O O . PRO A 1 83 ? -9.750 -7.421 15.300 1.00 98.19 83 PRO A O 1
ATOM 686 N N . HIS A 1 84 ? -11.058 -5.715 14.651 1.00 98.31 84 HIS A N 1
ATOM 687 C CA . HIS A 1 84 ? -10.399 -5.475 13.360 1.00 98.31 84 HIS A CA 1
ATOM 688 C C . HIS A 1 84 ? -9.147 -4.601 13.452 1.00 98.31 84 HIS A C 1
ATOM 690 O O . HIS A 1 84 ? -8.333 -4.608 12.534 1.00 98.31 84 HIS A O 1
ATOM 696 N N . VAL A 1 85 ? -8.975 -3.860 14.547 1.00 98.38 85 VAL A N 1
ATOM 697 C CA . VAL A 1 85 ? -7.829 -2.956 14.737 1.00 98.38 85 VAL A CA 1
ATOM 698 C C . VAL A 1 85 ? -6.864 -3.423 15.822 1.00 98.38 85 VAL A C 1
ATOM 700 O O . VAL A 1 85 ? -5.838 -2.790 16.054 1.00 98.38 85 VAL A O 1
ATOM 703 N N . ARG A 1 86 ? -7.160 -4.549 16.480 1.00 97.75 86 ARG A N 1
ATOM 704 C CA . ARG A 1 86 ? -6.357 -5.078 17.583 1.00 97.75 86 ARG A CA 1
ATOM 705 C C . ARG A 1 86 ? -4.878 -5.184 17.192 1.00 97.75 86 ARG A C 1
ATOM 707 O O . ARG A 1 86 ? -4.520 -5.917 16.277 1.00 97.75 86 ARG A O 1
ATOM 714 N N . PHE A 1 87 ? -4.032 -4.523 17.983 1.00 98.50 87 PHE A N 1
ATOM 715 C CA . PHE A 1 87 ? -2.570 -4.460 17.845 1.00 98.50 87 PHE A CA 1
ATOM 716 C C . PHE A 1 87 ? -2.027 -3.591 16.701 1.00 98.50 87 PHE A C 1
ATOM 718 O O . PHE A 1 87 ? -0.804 -3.518 16.570 1.00 98.50 87 PHE A O 1
ATOM 725 N N . THR A 1 88 ? -2.862 -2.886 15.936 1.00 98.81 88 THR A N 1
ATOM 726 C CA . THR A 1 88 ? -2.405 -2.062 14.806 1.00 98.81 88 THR A CA 1
ATOM 727 C C . THR A 1 88 ? -1.473 -0.924 15.253 1.00 98.81 88 THR A C 1
ATOM 729 O O . THR A 1 88 ? -0.343 -0.836 14.767 1.00 98.81 88 THR A O 1
ATOM 732 N N . ILE A 1 89 ? -1.845 -0.124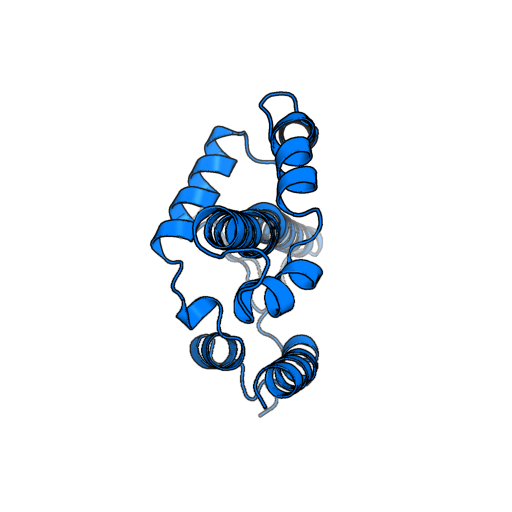 16.260 1.00 98.75 89 ILE A N 1
ATOM 733 C CA . ILE A 1 89 ? -0.953 0.891 16.859 1.00 98.75 89 ILE A CA 1
ATOM 734 C C . ILE A 1 89 ? 0.350 0.254 17.369 1.00 98.75 89 ILE A C 1
ATOM 736 O O . ILE A 1 89 ? 1.436 0.804 17.178 1.00 98.75 89 ILE A O 1
ATOM 740 N N . ALA A 1 90 ? 0.272 -0.921 18.005 1.00 98.62 90 ALA A N 1
ATOM 741 C CA . ALA A 1 90 ? 1.436 -1.575 18.603 1.00 98.62 90 ALA A CA 1
ATOM 742 C C . ALA A 1 90 ? 2.450 -2.047 17.547 1.00 98.62 90 ALA A C 1
ATOM 744 O O . ALA A 1 90 ? 3.653 -1.816 17.703 1.00 98.62 90 ALA A O 1
ATOM 745 N N . ILE A 1 91 ? 1.989 -2.687 16.465 1.00 98.75 91 ILE A N 1
ATOM 746 C CA . ILE A 1 91 ? 2.881 -3.117 15.382 1.00 98.75 91 ILE A CA 1
ATOM 747 C C . ILE A 1 91 ? 3.448 -1.915 14.624 1.00 98.75 91 ILE A C 1
ATOM 749 O O . ILE A 1 91 ? 4.642 -1.900 14.321 1.00 98.75 91 ILE A O 1
ATOM 753 N N . ASN A 1 92 ? 2.652 -0.866 14.406 1.00 98.81 92 ASN A N 1
ATOM 754 C CA . ASN A 1 92 ? 3.118 0.338 13.726 1.00 98.81 92 ASN A CA 1
ATOM 755 C C . ASN A 1 92 ? 4.142 1.116 14.562 1.00 98.81 92 ASN A C 1
ATOM 757 O O . ASN A 1 92 ? 5.125 1.619 14.015 1.00 98.81 92 ASN A O 1
ATOM 761 N N . ALA A 1 93 ? 3.978 1.170 15.888 1.00 98.62 93 ALA A N 1
ATOM 762 C CA . ALA A 1 93 ? 4.974 1.746 16.788 1.00 98.62 93 ALA A CA 1
ATOM 763 C C . ALA A 1 93 ? 6.313 0.994 16.699 1.00 98.62 93 ALA A C 1
ATOM 765 O O . ALA A 1 93 ? 7.356 1.622 16.511 1.00 98.62 93 ALA A O 1
ATOM 766 N N . LYS A 1 94 ? 6.285 -0.346 16.727 1.00 98.38 94 LYS A N 1
ATOM 767 C CA . LYS A 1 94 ? 7.492 -1.167 16.533 1.00 98.38 94 LYS A CA 1
ATOM 768 C C . LYS A 1 94 ? 8.112 -0.977 15.151 1.00 98.38 94 LYS A C 1
ATOM 770 O O . LYS A 1 94 ? 9.334 -0.908 15.040 1.00 98.38 94 LYS A O 1
ATOM 775 N N . ALA A 1 95 ? 7.298 -0.865 14.102 1.00 98.12 95 ALA A N 1
ATOM 776 C CA . ALA A 1 95 ? 7.789 -0.604 12.754 1.00 98.12 95 ALA A CA 1
ATOM 777 C C . ALA A 1 95 ? 8.512 0.749 12.682 1.00 98.12 95 ALA A C 1
ATOM 779 O O . ALA A 1 95 ? 9.625 0.816 12.162 1.00 98.12 95 ALA A O 1
ATOM 780 N N . ARG A 1 96 ? 7.938 1.809 13.268 1.00 97.50 96 ARG A N 1
ATOM 781 C CA . ARG A 1 96 ? 8.585 3.129 13.359 1.00 97.50 96 ARG A CA 1
ATOM 782 C C . ARG A 1 96 ? 9.912 3.093 14.109 1.00 97.50 96 ARG A C 1
ATOM 784 O O . ARG A 1 96 ? 10.813 3.832 13.743 1.00 97.50 96 ARG A O 1
ATOM 791 N N . GLU A 1 97 ? 10.044 2.242 15.122 1.00 97.06 97 GLU A N 1
ATOM 792 C CA . GLU A 1 97 ? 11.269 2.128 15.917 1.00 97.06 97 GLU A CA 1
ATOM 793 C C . GLU A 1 97 ? 12.352 1.279 15.230 1.00 97.06 97 GLU A C 1
ATOM 795 O O . GLU A 1 97 ? 13.519 1.671 15.193 1.00 97.06 97 GLU A O 1
ATOM 800 N N . LYS A 1 98 ? 11.987 0.106 14.700 1.00 96.62 98 LYS A N 1
ATOM 801 C CA . LYS A 1 98 ? 12.947 -0.933 14.283 1.00 96.62 98 LYS A CA 1
ATOM 802 C C . LYS A 1 98 ? 13.013 -1.179 12.778 1.00 96.62 98 LYS A C 1
ATOM 804 O O . LYS A 1 98 ? 14.007 -1.721 12.300 1.00 96.62 98 LYS A O 1
ATOM 809 N N . LEU A 1 99 ? 11.965 -0.835 12.031 1.00 96.75 99 LEU A N 1
ATOM 810 C CA . LEU A 1 99 ? 11.853 -1.178 10.612 1.00 96.75 99 LEU A CA 1
ATOM 811 C C . LEU A 1 99 ? 12.144 0.023 9.712 1.00 96.75 99 LEU A C 1
ATOM 813 O O . LEU A 1 99 ? 13.055 -0.051 8.895 1.00 96.75 99 LEU A O 1
ATOM 817 N N . ILE A 1 100 ? 11.390 1.112 9.878 1.00 95.50 100 ILE A N 1
ATOM 818 C CA . ILE A 1 100 ? 11.427 2.295 8.999 1.00 95.50 100 ILE A CA 1
ATOM 819 C C . ILE A 1 100 ? 12.131 3.504 9.632 1.00 95.50 100 ILE A C 1
ATOM 821 O O . ILE A 1 100 ? 12.099 4.602 9.078 1.00 95.50 100 ILE A O 1
ATOM 825 N N . SER A 1 101 ? 12.747 3.325 10.802 1.00 93.62 101 SER A N 1
ATOM 826 C CA . SER A 1 101 ? 13.627 4.332 11.397 1.00 93.62 101 SER A CA 1
ATOM 827 C C . SER A 1 101 ? 14.890 4.523 10.555 1.00 93.62 101 SER A C 1
ATOM 829 O O . SER A 1 101 ? 15.213 3.712 9.682 1.00 93.62 101 SER A O 1
ATOM 831 N N . LYS A 1 102 ? 15.639 5.595 10.841 1.00 91.75 102 LYS A N 1
ATOM 832 C CA . LYS A 1 102 ? 16.909 5.912 10.167 1.00 91.75 102 LYS A CA 1
ATOM 833 C C . LYS A 1 102 ? 17.869 4.715 10.126 1.00 91.75 102 LYS A C 1
ATOM 835 O O . LYS A 1 102 ? 18.444 4.450 9.077 1.00 91.75 102 LYS A O 1
ATOM 840 N N . ASP A 1 103 ? 17.964 3.981 11.232 1.00 91.81 103 ASP A N 1
ATOM 841 C CA . ASP A 1 103 ? 18.846 2.816 11.384 1.00 91.81 103 ASP A CA 1
ATOM 842 C C . ASP A 1 103 ? 18.075 1.482 11.317 1.00 91.81 103 ASP A C 1
ATOM 844 O O . ASP A 1 103 ? 18.620 0.415 11.601 1.00 91.81 103 ASP A O 1
ATOM 848 N N . GLY A 1 104 ? 16.790 1.532 10.954 1.00 93.56 104 GLY A N 1
ATOM 849 C CA . GLY A 1 104 ? 15.917 0.369 10.869 1.00 93.56 104 GLY A CA 1
ATOM 850 C C . GLY A 1 104 ? 16.262 -0.554 9.704 1.00 93.56 104 GLY A C 1
ATOM 851 O O . GLY A 1 104 ? 16.914 -0.156 8.738 1.00 93.56 104 GLY A O 1
ATOM 852 N N . ILE A 1 105 ? 15.786 -1.799 9.778 1.00 94.38 105 ILE A N 1
ATOM 853 C CA . ILE A 1 105 ? 16.121 -2.852 8.802 1.00 94.38 105 ILE A CA 1
ATOM 854 C C . ILE A 1 105 ? 15.807 -2.410 7.368 1.00 94.38 105 ILE A C 1
ATOM 856 O O . ILE A 1 105 ? 16.618 -2.616 6.469 1.00 94.38 105 ILE A O 1
ATOM 860 N N . PHE A 1 106 ? 14.656 -1.770 7.140 1.00 93.44 106 PHE A N 1
ATOM 861 C CA . PHE A 1 106 ? 14.248 -1.374 5.795 1.00 93.44 106 PHE A CA 1
ATOM 862 C C . PHE A 1 106 ? 15.176 -0.295 5.215 1.00 93.44 106 PHE A C 1
ATOM 864 O O . PHE A 1 106 ? 15.493 -0.342 4.030 1.00 93.44 106 PHE A O 1
ATOM 871 N N . SER A 1 107 ? 15.695 0.611 6.050 1.00 90.38 107 SER A N 1
ATOM 872 C CA . SER A 1 107 ? 16.689 1.624 5.656 1.00 90.38 107 SER A CA 1
ATOM 873 C C . SER A 1 107 ? 18.040 1.027 5.255 1.00 90.38 107 SER A C 1
ATOM 875 O O . SER A 1 107 ? 18.766 1.654 4.489 1.00 90.38 107 SER A O 1
ATOM 877 N N . GLN A 1 108 ? 18.368 -0.177 5.731 1.00 91.44 108 GLN A N 1
ATOM 878 C CA . GLN A 1 108 ? 19.625 -0.863 5.415 1.00 91.44 108 GLN A CA 1
ATOM 879 C C . GLN A 1 108 ? 19.556 -1.688 4.122 1.00 91.44 108 GLN A C 1
ATOM 881 O O . GLN A 1 108 ? 20.580 -1.889 3.474 1.00 91.44 108 GLN A O 1
ATOM 886 N N . VAL A 1 109 ? 18.371 -2.188 3.752 1.00 92.88 109 VAL A N 1
ATOM 887 C CA . VAL A 1 109 ? 18.206 -3.133 2.625 1.00 92.88 109 VAL A CA 1
ATOM 888 C C . VAL A 1 109 ? 17.484 -2.541 1.415 1.00 92.88 109 VAL A C 1
ATOM 890 O O . VAL A 1 109 ? 17.512 -3.121 0.331 1.00 92.88 109 VAL A O 1
ATOM 893 N N . SER A 1 110 ? 16.804 -1.409 1.585 1.00 93.62 110 SER A N 1
ATOM 894 C CA . SER A 1 110 ? 16.087 -0.729 0.510 1.00 93.62 110 SER A CA 1
ATOM 895 C C . SER A 1 110 ? 17.048 -0.073 -0.482 1.00 93.62 110 SER A C 1
ATOM 897 O O . SER A 1 110 ? 18.054 0.522 -0.105 1.00 93.62 110 SER A O 1
ATOM 899 N N . SER A 1 111 ? 16.683 -0.101 -1.765 1.00 94.62 111 SER A N 1
ATOM 900 C CA . SER A 1 111 ? 17.395 0.615 -2.831 1.00 94.62 111 SER A CA 1
ATOM 901 C C . SER A 1 111 ? 17.190 2.136 -2.795 1.00 94.62 111 SER A C 1
ATOM 903 O O . SER A 1 111 ? 17.902 2.865 -3.483 1.00 94.62 111 SER A O 1
ATOM 905 N N . ILE A 1 112 ? 16.244 2.631 -1.988 1.00 94.44 112 ILE A N 1
ATOM 906 C CA . ILE A 1 112 ? 16.037 4.061 -1.719 1.00 94.44 112 ILE A CA 1
ATOM 907 C C . ILE A 1 112 ? 16.308 4.389 -0.250 1.00 94.44 112 ILE A C 1
ATOM 909 O O . ILE A 1 112 ? 15.977 3.603 0.638 1.00 94.44 112 ILE A O 1
ATOM 913 N N . ASN A 1 113 ? 16.861 5.577 0.002 1.00 90.56 113 ASN A N 1
ATOM 914 C CA . ASN A 1 113 ? 17.106 6.084 1.353 1.00 90.56 113 ASN A CA 1
ATOM 915 C C . ASN A 1 113 ? 15.809 6.560 2.041 1.00 90.56 113 ASN A C 1
ATOM 917 O O . ASN A 1 113 ? 14.764 6.700 1.403 1.00 90.56 113 ASN A O 1
ATOM 921 N N . GLY A 1 114 ? 15.886 6.880 3.338 1.00 88.50 114 GLY A N 1
ATOM 922 C CA . GLY A 1 114 ? 14.727 7.334 4.120 1.00 88.50 114 GLY A CA 1
ATOM 923 C C . GLY A 1 114 ? 14.014 8.570 3.547 1.00 88.50 114 GLY A C 1
ATOM 924 O O . GLY A 1 114 ? 12.787 8.649 3.597 1.00 88.50 114 GLY A O 1
ATOM 925 N N . ALA A 1 115 ? 14.746 9.505 2.929 1.00 91.56 115 ALA A N 1
ATOM 926 C CA . ALA A 1 115 ? 14.138 10.656 2.255 1.00 91.56 115 ALA A CA 1
ATOM 927 C C . ALA A 1 115 ? 13.326 10.230 1.017 1.00 91.56 115 ALA A C 1
ATOM 929 O O . ALA A 1 115 ? 12.216 10.719 0.809 1.00 91.56 115 ALA A O 1
ATOM 930 N N . GLY A 1 116 ? 13.839 9.277 0.233 1.00 94.81 116 GLY A N 1
ATOM 931 C CA . GLY A 1 116 ? 13.133 8.665 -0.890 1.00 94.81 116 GLY A CA 1
ATOM 932 C C . GLY A 1 116 ? 11.877 7.915 -0.448 1.00 94.81 116 GLY A C 1
ATOM 933 O O . GLY A 1 116 ? 10.821 8.086 -1.057 1.00 94.81 116 GLY A O 1
ATOM 934 N N . MET A 1 117 ? 11.956 7.158 0.652 1.00 95.00 117 MET A N 1
ATOM 935 C CA . MET A 1 117 ? 10.793 6.481 1.241 1.00 95.00 117 MET A CA 1
ATOM 936 C C . MET A 1 117 ? 9.709 7.485 1.637 1.00 95.00 117 MET A C 1
ATOM 938 O O . MET A 1 117 ? 8.553 7.351 1.232 1.00 95.00 117 MET A O 1
ATOM 942 N N . GLY A 1 118 ? 10.093 8.531 2.378 1.00 95.44 118 GLY A N 1
ATOM 943 C CA . GLY A 1 118 ? 9.184 9.598 2.785 1.00 95.44 118 GLY A CA 1
ATOM 944 C C . GLY A 1 118 ? 8.549 10.297 1.585 1.00 95.44 118 GLY A C 1
ATOM 945 O O . GLY A 1 118 ? 7.337 10.505 1.563 1.00 95.44 118 GLY A O 1
ATOM 946 N N . LYS A 1 119 ? 9.335 10.592 0.543 1.00 97.56 119 LYS A N 1
ATOM 947 C CA . LYS A 1 119 ? 8.835 11.220 -0.684 1.00 97.56 119 LYS A CA 1
ATOM 948 C C . LYS A 1 119 ? 7.826 10.339 -1.423 1.00 97.56 119 LYS A C 1
ATOM 950 O O . LYS A 1 119 ? 6.812 10.859 -1.889 1.00 97.56 119 LYS A O 1
ATOM 955 N N . LEU A 1 120 ? 8.077 9.032 -1.518 1.00 97.69 120 LEU A N 1
ATOM 956 C CA . LEU A 1 120 ? 7.164 8.085 -2.159 1.00 97.69 120 LEU A CA 1
ATOM 957 C C . LEU A 1 120 ? 5.813 8.036 -1.433 1.00 97.69 120 LEU A C 1
ATOM 959 O O . LEU A 1 120 ? 4.773 8.183 -2.072 1.00 97.69 120 LEU A O 1
ATOM 963 N N . ILE A 1 121 ? 5.832 7.920 -0.102 1.00 97.88 121 ILE A N 1
ATOM 964 C CA . ILE A 1 121 ? 4.617 7.916 0.727 1.00 97.88 121 ILE A CA 1
ATOM 965 C C . ILE A 1 121 ? 3.868 9.251 0.605 1.00 97.88 121 ILE A C 1
ATOM 967 O O . ILE A 1 121 ? 2.658 9.260 0.394 1.00 97.88 121 ILE A O 1
ATOM 971 N N . GLN A 1 122 ? 4.573 10.386 0.673 1.00 98.12 122 GLN A N 1
ATOM 972 C CA . GLN A 1 122 ? 3.972 11.716 0.510 1.00 98.12 122 GLN A CA 1
ATOM 973 C C . GLN A 1 122 ? 3.310 11.894 -0.858 1.00 98.12 122 GLN A C 1
ATOM 975 O O . GLN A 1 122 ? 2.234 12.479 -0.948 1.00 98.12 122 GLN A O 1
ATOM 980 N N . ASN A 1 123 ? 3.943 11.412 -1.928 1.00 98.31 123 ASN A N 1
ATOM 981 C CA . ASN A 1 123 ? 3.365 11.477 -3.265 1.00 98.31 123 ASN A CA 1
ATOM 982 C C . ASN A 1 123 ? 2.116 10.593 -3.370 1.00 98.31 123 ASN A C 1
ATOM 984 O O . ASN A 1 123 ? 1.107 11.056 -3.891 1.00 98.31 123 ASN A O 1
ATOM 988 N N . ALA A 1 124 ? 2.152 9.374 -2.826 1.00 98.19 124 ALA A N 1
ATOM 989 C CA . ALA A 1 124 ? 0.996 8.480 -2.813 1.00 98.19 124 ALA A CA 1
ATOM 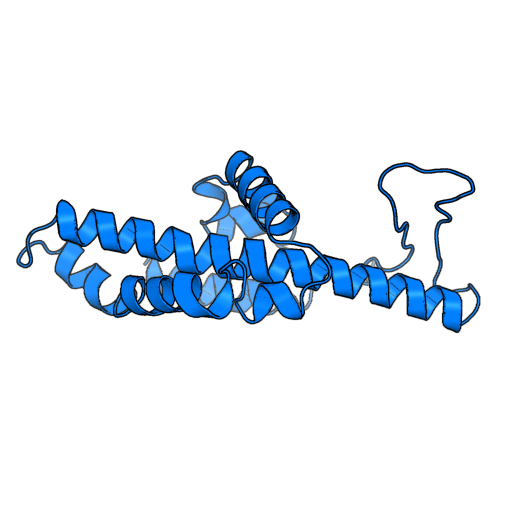990 C C . ALA A 1 124 ? -0.182 9.050 -2.005 1.00 98.19 124 ALA A C 1
ATOM 992 O O . ALA A 1 124 ? -1.331 8.922 -2.420 1.00 98.19 124 ALA A O 1
ATOM 993 N N . MET A 1 125 ? 0.094 9.735 -0.890 1.00 97.88 125 MET A N 1
ATOM 994 C CA . MET A 1 125 ? -0.930 10.408 -0.086 1.00 97.88 125 MET A CA 1
ATOM 995 C C . MET A 1 125 ? -1.685 11.496 -0.853 1.00 97.88 125 MET A C 1
ATOM 997 O O . MET A 1 125 ? -2.875 11.675 -0.624 1.00 97.88 125 MET A O 1
ATOM 1001 N N . LYS A 1 126 ? -1.034 12.205 -1.785 1.00 98.12 126 LYS A N 1
ATOM 1002 C CA . LYS A 1 126 ? -1.689 13.258 -2.587 1.00 98.12 126 LYS A CA 1
ATOM 1003 C C . LYS A 1 126 ? -2.772 12.724 -3.519 1.00 98.12 126 LYS A C 1
ATOM 1005 O O . LYS A 1 126 ? -3.646 13.481 -3.922 1.00 98.12 126 LYS A O 1
ATOM 1010 N N . THR A 1 127 ? -2.685 11.452 -3.887 1.00 95.31 127 THR A N 1
ATOM 1011 C CA . THR A 1 127 ? -3.624 10.789 -4.799 1.00 95.31 127 THR A CA 1
ATOM 1012 C C . THR A 1 127 ? -4.516 9.781 -4.079 1.00 95.31 127 THR A C 1
ATOM 1014 O O . THR A 1 127 ? -5.305 9.099 -4.723 1.00 95.31 127 THR A O 1
ATOM 1017 N N . LEU A 1 128 ? -4.366 9.634 -2.760 1.00 97.44 128 LEU A N 1
ATOM 1018 C CA . LEU A 1 128 ? -5.173 8.721 -1.968 1.00 97.44 128 LEU A CA 1
ATOM 1019 C C . LEU A 1 128 ? -6.574 9.309 -1.791 1.00 97.44 128 LEU A C 1
ATOM 1021 O O . LEU A 1 128 ? -6.738 10.384 -1.217 1.00 97.44 128 LEU A O 1
ATOM 1025 N N . THR A 1 129 ? -7.586 8.577 -2.239 1.00 97.81 129 THR A N 1
ATOM 1026 C CA . THR A 1 129 ? -8.996 8.925 -2.033 1.00 97.81 129 THR A CA 1
ATOM 1027 C C . THR A 1 129 ? -9.695 7.828 -1.243 1.00 97.81 129 THR A C 1
ATOM 1029 O O . THR A 1 129 ? -9.248 6.680 -1.241 1.00 97.81 129 THR A O 1
ATOM 1032 N N . TYR A 1 130 ? -10.810 8.152 -0.589 1.00 97.50 130 TYR A N 1
ATOM 1033 C CA . TYR A 1 130 ? -11.631 7.125 0.058 1.00 97.50 130 TYR A CA 1
ATOM 1034 C C . TYR A 1 130 ? -12.146 6.094 -0.958 1.00 97.50 130 TYR A C 1
ATOM 1036 O O . TYR A 1 130 ? -12.081 4.900 -0.699 1.00 97.50 130 TYR A O 1
ATOM 1044 N N . GLU A 1 131 ? -12.536 6.542 -2.155 1.00 97.69 131 GLU A N 1
ATOM 1045 C CA . GLU A 1 131 ? -12.951 5.662 -3.256 1.00 97.69 131 GLU A CA 1
ATOM 1046 C C . GLU A 1 131 ? -11.850 4.666 -3.657 1.00 97.69 131 GLU A C 1
ATOM 1048 O O . GLU A 1 131 ? -12.142 3.50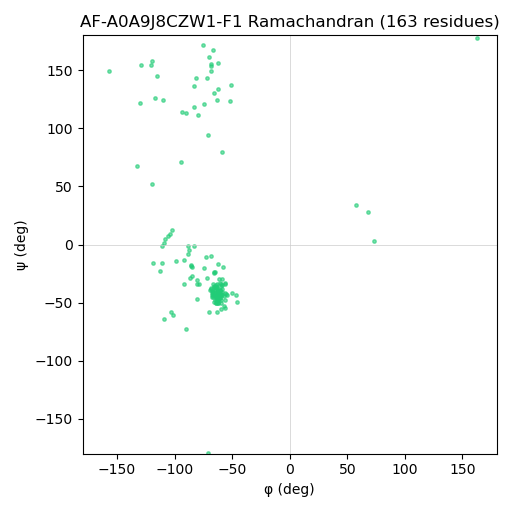8 -3.922 1.00 97.69 131 GLU A O 1
ATOM 1053 N N . SER A 1 132 ? -10.570 5.061 -3.590 1.00 96.50 132 SER A N 1
ATOM 1054 C CA . SER A 1 132 ? -9.437 4.154 -3.853 1.00 96.50 132 SER A CA 1
ATOM 1055 C C . SER A 1 132 ? -9.243 3.052 -2.796 1.00 96.50 132 SER A C 1
ATOM 1057 O O . SER A 1 132 ? -8.413 2.162 -2.981 1.00 96.50 132 SER A O 1
ATOM 1059 N N . LEU A 1 133 ? -9.963 3.130 -1.671 1.00 97.44 133 LEU A N 1
ATOM 1060 C CA . LEU A 1 133 ? -10.011 2.110 -0.620 1.00 97.44 133 LEU A CA 1
ATOM 1061 C C . LEU A 1 133 ? -11.252 1.217 -0.742 1.00 97.44 133 LEU A C 1
ATOM 1063 O O . LEU A 1 133 ? -11.300 0.157 -0.115 1.00 97.44 133 LEU A O 1
ATOM 1067 N N . CYS A 1 134 ? -12.241 1.627 -1.537 1.00 98.12 134 CYS A N 1
ATOM 1068 C CA . CYS A 1 134 ? -13.426 0.832 -1.800 1.00 98.12 134 CYS A CA 1
ATOM 1069 C C . CYS A 1 134 ? -13.124 -0.174 -2.915 1.00 98.12 134 CYS A C 1
ATOM 1071 O O . CYS A 1 134 ? -12.736 0.188 -4.026 1.00 98.12 134 CYS A O 1
ATOM 1073 N N . PHE A 1 135 ? -13.224 -1.464 -2.591 1.00 98.06 135 PHE A N 1
ATOM 1074 C CA . PHE A 1 135 ? -12.664 -2.517 -3.437 1.00 98.06 135 PHE A CA 1
ATOM 1075 C C . PHE A 1 135 ? -13.302 -2.588 -4.841 1.00 98.06 135 PHE A C 1
ATOM 1077 O O . PHE A 1 135 ? -12.555 -2.657 -5.821 1.00 98.06 135 PHE A O 1
ATOM 1084 N N . PRO A 1 136 ? -14.642 -2.564 -4.998 1.00 97.75 136 PRO A N 1
ATOM 1085 C CA . PRO A 1 136 ? -15.264 -2.565 -6.322 1.00 97.75 136 PRO A CA 1
ATOM 1086 C C . PRO A 1 136 ? -14.883 -1.339 -7.160 1.00 97.75 136 PRO A C 1
ATOM 1088 O O . PRO A 1 136 ? -14.583 -1.480 -8.347 1.00 97.75 136 PRO A O 1
ATOM 1091 N N . GLU A 1 137 ? -14.859 -0.161 -6.541 1.00 98.25 137 GLU A N 1
ATOM 1092 C CA . GLU A 1 137 ? -14.547 1.114 -7.177 1.00 98.25 137 GLU A CA 1
ATOM 1093 C C . GLU A 1 137 ? -13.089 1.160 -7.646 1.00 98.25 137 GLU A C 1
ATOM 1095 O O . GLU A 1 137 ? -12.845 1.522 -8.795 1.00 98.25 137 GLU A O 1
ATOM 1100 N N . ASP A 1 138 ? -12.124 0.700 -6.839 1.00 98.00 138 ASP A N 1
ATOM 1101 C CA . ASP A 1 138 ? -10.715 0.603 -7.254 1.00 98.00 138 ASP A CA 1
ATOM 1102 C C . ASP A 1 138 ? -10.524 -0.351 -8.446 1.00 98.00 138 ASP A C 1
ATOM 1104 O O . ASP A 1 138 ? -9.821 -0.025 -9.409 1.00 98.00 138 ASP A O 1
ATOM 1108 N N . ILE A 1 139 ? -11.171 -1.523 -8.426 1.00 98.44 139 ILE A N 1
ATOM 1109 C CA . ILE A 1 139 ? -11.096 -2.482 -9.539 1.00 98.44 139 ILE A CA 1
ATOM 1110 C C . ILE A 1 139 ? -11.638 -1.855 -10.829 1.00 98.44 139 ILE A C 1
ATOM 1112 O O . ILE A 1 139 ? -11.025 -2.008 -11.894 1.00 98.44 139 ILE A O 1
ATOM 1116 N N . LYS A 1 140 ? -12.768 -1.148 -10.734 1.00 98.00 140 LYS A N 1
ATOM 1117 C CA . LYS A 1 140 ? -13.401 -0.459 -11.860 1.00 98.00 140 LYS A CA 1
ATOM 1118 C C . LYS A 1 140 ? -12.556 0.705 -12.368 1.00 98.00 140 LYS A C 1
ATOM 1120 O O . LYS A 1 140 ? -12.335 0.806 -13.571 1.00 98.00 140 LYS A O 1
ATOM 1125 N N . ALA A 1 141 ? -12.027 1.540 -11.475 1.00 97.75 141 ALA A N 1
ATOM 1126 C CA . ALA A 1 141 ? -11.200 2.696 -11.820 1.00 97.75 141 ALA A CA 1
ATOM 1127 C C . ALA A 1 141 ? -9.939 2.306 -12.610 1.00 97.75 141 ALA A C 1
ATOM 1129 O O . ALA A 1 141 ? -9.466 3.071 -13.447 1.00 97.75 141 ALA A O 1
ATOM 1130 N N . ARG A 1 142 ? -9.416 1.093 -12.389 1.00 96.94 142 ARG A N 1
ATOM 1131 C CA . ARG A 1 142 ? -8.268 0.543 -13.129 1.00 96.94 142 ARG A CA 1
ATOM 1132 C C . ARG A 1 142 ? -8.650 -0.204 -14.414 1.00 96.94 142 ARG A C 1
ATOM 1134 O O . ARG A 1 142 ? -7.757 -0.696 -15.098 1.00 96.94 142 ARG A O 1
ATOM 1141 N N . GLY A 1 143 ? -9.941 -0.324 -14.735 1.00 97.62 143 GLY A N 1
ATOM 1142 C CA . GLY A 1 143 ? -10.429 -1.057 -15.908 1.00 97.62 143 GLY A CA 1
ATOM 1143 C C . GLY A 1 143 ? -10.210 -2.571 -15.823 1.00 97.62 143 GLY A C 1
ATOM 1144 O O . GLY A 1 143 ? -10.033 -3.229 -16.844 1.00 97.62 143 GLY A O 1
ATOM 1145 N N . MET A 1 144 ? -10.178 -3.136 -14.610 1.00 97.50 144 MET A N 1
ATOM 1146 C CA . MET A 1 144 ? -9.766 -4.528 -14.389 1.00 97.50 144 MET A CA 1
ATOM 1147 C C . MET A 1 144 ? -10.935 -5.497 -14.164 1.00 97.50 144 MET A C 1
ATOM 1149 O O . MET A 1 144 ? -10.725 -6.632 -13.728 1.00 97.50 144 MET A O 1
ATOM 1153 N N . GLU A 1 145 ? -12.172 -5.080 -14.434 1.00 97.00 145 GLU A N 1
ATOM 1154 C CA . GLU A 1 145 ? -13.378 -5.861 -14.127 1.00 97.00 145 GLU A CA 1
ATOM 1155 C C . GLU A 1 145 ? -13.481 -7.164 -14.917 1.00 97.00 145 GLU A C 1
ATOM 1157 O O . GLU A 1 145 ? -13.846 -8.181 -14.333 1.00 97.00 145 GLU A O 1
ATOM 1162 N N . ASP A 1 146 ? -13.054 -7.154 -16.180 1.00 96.12 146 ASP A N 1
ATOM 1163 C CA . ASP A 1 146 ? -13.259 -8.269 -17.114 1.00 96.12 146 ASP A CA 1
ATOM 1164 C C . ASP A 1 146 ? -11.971 -9.042 -17.440 1.00 96.12 146 ASP A C 1
ATOM 1166 O O . ASP A 1 146 ? -11.960 -9.954 -18.268 1.00 96.12 146 ASP A O 1
ATOM 1170 N N . VAL A 1 147 ? -10.852 -8.703 -16.787 1.00 95.50 147 VAL A N 1
ATOM 1171 C CA . VAL A 1 147 ? -9.566 -9.381 -17.011 1.00 95.50 147 VAL A CA 1
ATOM 1172 C C . VAL A 1 147 ? -9.680 -10.857 -16.593 1.00 95.50 147 VAL A C 1
ATOM 1174 O O . VAL A 1 147 ? -10.049 -11.139 -15.447 1.00 95.50 147 VAL A O 1
ATOM 1177 N N . PRO A 1 148 ? -9.374 -11.826 -17.474 1.00 95.81 148 PRO A N 1
ATOM 1178 C CA . PRO A 1 148 ? -9.476 -13.238 -17.127 1.00 95.81 148 PRO A CA 1
ATOM 1179 C C . PRO A 1 148 ? -8.412 -13.633 -16.096 1.00 95.81 148 PRO A C 1
ATOM 1181 O O . PRO A 1 148 ? -7.298 -13.112 -16.107 1.00 95.81 148 PRO A O 1
ATOM 1184 N N . LYS A 1 149 ? -8.735 -14.616 -15.243 1.00 97.00 149 LYS A N 1
ATOM 1185 C CA . LYS A 1 149 ? -7.823 -15.189 -14.231 1.00 97.00 149 LYS A CA 1
ATOM 1186 C C . LYS A 1 149 ? -7.260 -14.158 -13.238 1.00 97.00 149 LYS A C 1
ATOM 1188 O O . LYS A 1 149 ? -6.122 -14.291 -12.787 1.00 97.00 149 LYS A O 1
ATOM 1193 N N . TYR A 1 150 ? -8.043 -13.138 -12.883 1.00 97.94 150 TYR A N 1
ATOM 1194 C CA . TYR A 1 150 ? -7.650 -12.152 -11.877 1.00 97.94 150 TYR A CA 1
ATOM 1195 C C . TYR A 1 150 ? -8.185 -12.534 -10.487 1.00 97.94 150 TYR A C 1
ATOM 1197 O O . TYR A 1 150 ? -9.066 -11.880 -9.941 1.00 97.94 150 TYR A O 1
ATOM 1205 N N . TYR A 1 151 ? -7.618 -13.582 -9.889 1.00 98.25 151 TYR A N 1
ATOM 1206 C CA . TYR A 1 151 ? -8.153 -14.184 -8.657 1.00 98.25 151 TYR A CA 1
ATOM 1207 C C . TYR A 1 151 ? -8.224 -13.224 -7.459 1.00 98.25 151 TYR A C 1
ATOM 1209 O O . TYR A 1 151 ? -9.206 -13.235 -6.731 1.00 98.25 151 TYR A O 1
ATOM 1217 N N . TYR A 1 152 ? -7.254 -12.310 -7.309 1.00 98.19 152 TYR A N 1
ATOM 1218 C CA . TYR A 1 152 ? -7.315 -11.261 -6.278 1.00 98.19 152 TYR A CA 1
ATOM 1219 C C . TYR A 1 152 ? -8.602 -10.426 -6.363 1.00 98.19 152 TYR A C 1
ATOM 1221 O O . TYR A 1 152 ? -9.211 -10.134 -5.337 1.00 98.19 152 TYR A O 1
ATOM 1229 N N . ARG A 1 153 ? -9.030 -10.057 -7.580 1.00 98.19 153 ARG A N 1
ATOM 1230 C CA . ARG A 1 153 ? -10.296 -9.348 -7.803 1.00 98.19 153 ARG A CA 1
ATOM 1231 C C . ARG A 1 153 ? -11.473 -10.223 -7.398 1.00 98.19 153 ARG A C 1
ATOM 1233 O O . ARG A 1 153 ? -12.366 -9.741 -6.711 1.00 98.19 153 ARG A O 1
ATOM 1240 N N . ASP A 1 154 ? -11.495 -11.457 -7.886 1.00 98.38 154 ASP A N 1
ATOM 1241 C CA . ASP A 1 154 ? -12.645 -12.349 -7.749 1.00 98.38 154 ASP A CA 1
ATOM 1242 C C . ASP A 1 154 ? -12.899 -12.670 -6.269 1.00 98.38 154 ASP A C 1
ATOM 1244 O O . ASP A 1 154 ? -13.987 -12.402 -5.754 1.00 98.38 154 ASP A O 1
ATOM 1248 N N . ASP A 1 155 ? -11.856 -13.092 -5.553 1.00 98.56 155 ASP A N 1
ATOM 1249 C CA . ASP A 1 155 ? -11.923 -13.406 -4.125 1.00 98.56 155 ASP A CA 1
ATOM 1250 C C . ASP A 1 155 ? -12.175 -12.144 -3.286 1.00 98.56 155 ASP A C 1
ATOM 1252 O O . ASP A 1 155 ? -13.001 -12.137 -2.371 1.00 98.56 155 ASP A O 1
ATOM 1256 N N . GLY A 1 156 ? -11.509 -11.035 -3.621 1.00 98.19 156 GLY A N 1
ATOM 1257 C CA . GLY A 1 156 ? -11.686 -9.770 -2.914 1.00 98.19 156 GLY A CA 1
ATOM 1258 C C . GLY A 1 156 ? -13.103 -9.202 -3.049 1.00 98.19 156 GLY A C 1
ATOM 1259 O O . GLY A 1 156 ? -13.649 -8.710 -2.062 1.00 98.19 156 GLY A O 1
ATOM 1260 N N . LYS A 1 157 ? -13.758 -9.347 -4.214 1.00 97.31 157 LYS A N 1
ATOM 1261 C CA . LYS A 1 157 ? -15.175 -8.976 -4.398 1.00 97.31 157 LYS A CA 1
ATOM 1262 C C . LYS A 1 157 ? -16.089 -9.821 -3.506 1.00 97.31 157 LYS A C 1
ATOM 1264 O O . LYS A 1 157 ? -17.045 -9.288 -2.941 1.00 97.31 157 LYS A O 1
ATOM 1269 N N . MET A 1 158 ? -15.797 -11.115 -3.349 1.00 98.00 158 MET A N 1
ATOM 1270 C CA . MET A 1 158 ? -16.566 -12.001 -2.466 1.00 98.00 158 MET A CA 1
ATOM 1271 C C . MET A 1 158 ? -16.444 -11.579 -0.999 1.00 98.00 158 MET A C 1
ATOM 1273 O O . MET A 1 158 ? -17.461 -11.433 -0.320 1.00 98.00 158 MET A O 1
ATOM 1277 N N . VAL A 1 159 ? -15.220 -11.323 -0.527 1.00 98.44 159 VAL A N 1
ATOM 1278 C CA . VAL A 1 159 ? -14.967 -10.855 0.846 1.00 98.44 159 VAL A CA 1
ATOM 1279 C C . VAL A 1 159 ? -15.604 -9.486 1.083 1.00 98.44 159 VAL A C 1
ATOM 1281 O O . VAL A 1 159 ? -16.275 -9.289 2.093 1.00 98.44 159 VAL A O 1
ATOM 1284 N N . TRP A 1 160 ? -15.461 -8.555 0.136 1.00 98.19 160 TRP A N 1
ATOM 1285 C CA . TRP A 1 160 ? -16.075 -7.230 0.217 1.00 98.19 160 TRP A CA 1
ATOM 1286 C C . TRP A 1 160 ? -17.592 -7.315 0.394 1.00 98.19 160 TRP A C 1
ATOM 1288 O O . TRP A 1 160 ? -18.141 -6.681 1.296 1.00 98.19 160 TRP A O 1
ATOM 1298 N N . LYS A 1 161 ? -18.262 -8.138 -0.424 1.00 97.69 161 LYS A N 1
ATOM 1299 C CA . LYS A 1 161 ? -19.710 -8.357 -0.344 1.00 97.69 161 LYS A CA 1
ATOM 1300 C C . LYS A 1 161 ? -20.120 -8.975 0.993 1.00 97.69 161 LYS A C 1
ATOM 1302 O O . LYS A 1 161 ? -21.096 -8.531 1.584 1.00 97.69 161 LYS A O 1
ATOM 1307 N N . ALA A 1 162 ? -19.365 -9.955 1.490 1.00 98.12 162 ALA A N 1
ATOM 1308 C CA . ALA A 1 162 ? -19.636 -10.575 2.787 1.00 98.12 162 ALA A CA 1
ATOM 1309 C C . ALA A 1 162 ? -19.558 -9.571 3.955 1.00 98.12 162 ALA A C 1
ATOM 1311 O O . ALA A 1 162 ? -20.260 -9.734 4.950 1.00 98.12 162 ALA A O 1
ATOM 1312 N N . ILE A 1 163 ? -18.727 -8.531 3.828 1.00 97.25 163 ILE A N 1
ATOM 1313 C CA . ILE A 1 163 ? -18.610 -7.452 4.817 1.00 97.25 163 ILE A CA 1
ATOM 1314 C C . ILE A 1 163 ? -19.734 -6.407 4.663 1.00 97.25 163 ILE A C 1
ATOM 1316 O O . ILE A 1 163 ? -20.183 -5.872 5.672 1.00 97.25 163 ILE A O 1
ATOM 1320 N N . HIS A 1 164 ? -20.201 -6.122 3.439 1.00 89.56 164 HIS A N 1
ATOM 1321 C CA . HIS A 1 164 ? -21.125 -5.008 3.152 1.00 89.56 164 HIS A CA 1
ATOM 1322 C C . HIS A 1 164 ? -22.628 -5.336 3.188 1.00 89.56 164 HIS A C 1
ATOM 1324 O O . HIS A 1 164 ? -23.400 -4.386 3.248 1.00 89.56 164 HIS A O 1
ATOM 1330 N N . TRP A 1 165 ? -23.011 -6.620 3.210 1.00 57.38 165 TRP A N 1
ATOM 1331 C CA . TRP A 1 165 ? -24.400 -7.125 3.250 1.00 57.38 165 TRP A CA 1
ATOM 1332 C C . TRP A 1 165 ? -25.298 -6.624 2.109 1.00 57.38 165 TRP A C 1
ATOM 1334 O O . TRP A 1 165 ? -25.891 -5.530 2.209 1.00 57.38 165 TRP A O 1
#

Secondary structure (DSSP, 8-state):
-------S-EESSSS-BTTB-EE-TTS-HHHHHHHHHHHHHHHHHHIIIIIIIIIIIIHHHHHHHHHHHHS-TTSHHHHHHHHHHTTHHHHHHHIIIIISSTTSHHHHH-SS-HHHHHHHHHHHHHT--SGGGSHHHHHHHTT-TT-TT-HHHHHHHHHHHHHH-